Protein AF-A0A535IXF1-F1 (afdb_monomer)

Solvent-accessible surface area (backbone atoms only — not comparable to full-atom values): 3338 Å² total; per-residue (Å²): 123,55,60,70,57,51,40,50,49,46,15,63,75,72,66,43,95,38,69,66,54,20,47,53,53,49,43,56,50,35,25,57,45,20,60,66,45,66,76,68,50,34,60,58,53,28,73,77,45,35,71,84,59,20,51,29,24,70,64,37,121

Secondary structure (DSSP, 8-state):
--HHHHHHHHHHHHT-SSHHHHHHHHHHHHHHHHHH--TTHHHHHHTTS-HHHHHHHHS--

pLDDT: mean 93.44, std 7.9, range [55.41, 98.69]

Foldseek 3Di:
DAPVVQLVVQCVVVVPPDSVVSVVVLLVVLLVVLQVDDDCVLVVVLVVDHVVSSVSSVPND

Mean predicted aligned error: 2.88 Å

Structure (mmCIF, N/CA/C/O backbone):
data_AF-A0A535IXF1-F1
#
_entry.id   AF-A0A535IXF1-F1
#
loop_
_atom_site.group_PDB
_atom_site.id
_atom_site.type_symbol
_atom_site.label_atom_id
_atom_site.label_alt_id
_atom_site.label_comp_id
_atom_site.label_asym_id
_atom_site.label_entity_id
_atom_site.label_seq_id
_atom_site.pdbx_PDB_ins_code
_atom_site.Cartn_x
_atom_site.Cartn_y
_atom_site.Cartn_z
_atom_site.occupancy
_atom_site.B_iso_or_equiv
_atom_site.auth_seq_id
_atom_site.auth_comp_id
_atom_site.auth_asym_id
_atom_site.auth_atom_id
_atom_site.pdbx_PDB_model_num
ATOM 1 N N . MET A 1 1 ? 8.173 4.388 8.455 1.00 88.81 1 MET A N 1
ATOM 2 C CA . MET A 1 1 ? 8.765 3.809 7.225 1.00 88.81 1 MET A CA 1
ATOM 3 C C . MET A 1 1 ? 8.551 4.787 6.080 1.00 88.81 1 MET A C 1
ATOM 5 O O . MET A 1 1 ? 7.546 5.486 6.107 1.00 88.81 1 MET A O 1
ATOM 9 N N . LYS A 1 2 ? 9.475 4.884 5.118 1.00 95.38 2 LYS A N 1
ATOM 10 C CA . LYS A 1 2 ? 9.316 5.764 3.940 1.00 95.38 2 LYS A CA 1
ATOM 11 C C . LYS A 1 2 ? 8.580 5.046 2.802 1.00 95.38 2 LYS A C 1
ATOM 13 O O . LYS A 1 2 ? 8.632 3.820 2.731 1.00 95.38 2 LYS A O 1
ATOM 18 N N . TYR A 1 3 ? 7.960 5.799 1.891 1.00 97.12 3 TYR A N 1
ATOM 19 C CA . TYR A 1 3 ? 7.278 5.256 0.706 1.00 97.12 3 TYR A CA 1
ATOM 20 C C . TYR A 1 3 ? 8.163 4.284 -0.088 1.00 97.12 3 TYR A C 1
ATOM 22 O O . TYR A 1 3 ? 7.790 3.136 -0.323 1.00 97.12 3 TYR A O 1
ATOM 30 N N . ASP A 1 4 ? 9.383 4.710 -0.428 1.00 97.44 4 ASP A N 1
ATOM 31 C CA . ASP A 1 4 ? 10.301 3.901 -1.233 1.00 97.44 4 ASP A CA 1
ATOM 32 C C . ASP A 1 4 ? 10.688 2.587 -0.563 1.00 97.44 4 ASP A C 1
ATOM 34 O O . ASP A 1 4 ? 10.840 1.570 -1.242 1.00 97.44 4 ASP A O 1
ATOM 38 N N . GLU A 1 5 ? 10.829 2.609 0.760 1.00 97.81 5 GLU A N 1
ATOM 39 C CA . GLU A 1 5 ? 11.168 1.445 1.569 1.00 97.81 5 GLU A CA 1
ATOM 40 C C . GLU A 1 5 ? 10.004 0.449 1.593 1.00 97.81 5 GLU A C 1
ATOM 42 O O . GLU A 1 5 ? 10.220 -0.742 1.379 1.00 97.81 5 GLU A O 1
ATOM 47 N N . PHE A 1 6 ? 8.770 0.936 1.762 1.00 97.75 6 PHE A N 1
ATOM 48 C CA . PHE A 1 6 ? 7.571 0.101 1.701 1.00 97.75 6 PHE A CA 1
ATOM 49 C C . PHE A 1 6 ? 7.440 -0.588 0.340 1.00 97.75 6 PHE A C 1
ATOM 51 O O . PHE A 1 6 ? 7.334 -1.812 0.280 1.00 97.75 6 PHE A O 1
ATOM 58 N N . ILE A 1 7 ? 7.525 0.172 -0.756 1.00 98.38 7 ILE A N 1
ATOM 59 C CA . ILE A 1 7 ? 7.408 -0.378 -2.115 1.00 98.38 7 ILE A CA 1
ATOM 60 C C . ILE A 1 7 ? 8.528 -1.381 -2.405 1.00 98.38 7 ILE A C 1
ATOM 62 O O . ILE A 1 7 ? 8.270 -2.436 -2.983 1.00 98.38 7 ILE A O 1
ATOM 66 N N . SER A 1 8 ? 9.755 -1.102 -1.955 1.00 98.25 8 SER A N 1
ATOM 67 C CA . SER A 1 8 ? 10.878 -2.038 -2.102 1.00 98.25 8 SER A CA 1
ATOM 68 C C . SER A 1 8 ? 10.634 -3.338 -1.331 1.00 98.25 8 SER A C 1
ATOM 70 O O . SER A 1 8 ? 10.897 -4.424 -1.851 1.00 98.25 8 SER A O 1
ATOM 72 N N . GLN A 1 9 ? 10.082 -3.255 -0.115 1.00 98.25 9 GLN A N 1
ATOM 73 C CA . GLN A 1 9 ? 9.712 -4.435 0.669 1.00 98.25 9 GLN A CA 1
ATOM 74 C C . GLN A 1 9 ? 8.584 -5.234 0.012 1.00 98.25 9 GLN A C 1
ATOM 76 O O . GLN A 1 9 ? 8.675 -6.461 -0.038 1.00 98.25 9 GLN A O 1
ATOM 81 N N . VAL A 1 10 ? 7.553 -4.572 -0.520 1.00 98.25 10 VAL A N 1
ATOM 82 C CA . VAL A 1 10 ? 6.465 -5.237 -1.254 1.00 98.25 10 VAL A CA 1
ATOM 83 C C . VAL A 1 10 ? 7.014 -5.946 -2.487 1.00 98.25 10 VAL A C 1
ATOM 85 O O . VAL A 1 10 ? 6.777 -7.142 -2.645 1.00 98.25 10 VAL A O 1
ATOM 88 N N . GLN A 1 11 ? 7.805 -5.253 -3.313 1.00 98.69 11 GLN A N 1
ATOM 89 C CA . GLN A 1 11 ? 8.412 -5.836 -4.509 1.00 98.69 11 GLN A CA 1
ATOM 90 C C . GLN A 1 11 ? 9.233 -7.083 -4.164 1.00 98.69 11 GLN A C 1
ATOM 92 O O . GLN A 1 11 ? 9.062 -8.129 -4.791 1.00 98.69 11 GLN A O 1
ATOM 97 N N . HIS A 1 12 ? 10.095 -6.983 -3.148 1.00 98.56 12 HIS A N 1
ATOM 98 C CA . HIS A 1 12 ? 10.966 -8.078 -2.737 1.00 98.56 12 HIS A CA 1
ATOM 99 C C . HIS A 1 12 ? 10.174 -9.277 -2.199 1.00 98.56 12 HIS A C 1
ATOM 101 O O . HIS A 1 12 ? 10.412 -10.413 -2.610 1.00 98.56 12 HIS A O 1
ATOM 107 N N . ARG A 1 13 ? 9.201 -9.039 -1.311 1.00 98.25 13 ARG A N 1
ATOM 108 C CA . ARG A 1 13 ? 8.419 -10.106 -0.665 1.00 98.25 13 ARG A CA 1
ATOM 109 C C . ARG A 1 13 ? 7.459 -10.798 -1.628 1.00 98.25 13 ARG A C 1
ATOM 111 O O . ARG A 1 13 ? 7.339 -12.018 -1.582 1.00 98.25 13 ARG A O 1
ATOM 118 N N . ALA A 1 14 ? 6.811 -10.038 -2.507 1.00 97.94 14 ALA A N 1
ATOM 119 C CA . ALA A 1 14 ? 5.891 -10.569 -3.509 1.00 97.94 14 ALA A CA 1
ATOM 120 C C . ALA A 1 14 ? 6.601 -11.048 -4.791 1.00 97.94 14 ALA A C 1
ATOM 122 O O . ALA A 1 14 ? 5.942 -11.568 -5.686 1.00 97.94 14 ALA A O 1
ATOM 123 N N . LYS A 1 15 ? 7.936 -10.907 -4.873 1.00 98.25 15 LYS A N 1
ATOM 124 C CA . LYS A 1 15 ? 8.769 -11.280 -6.032 1.00 98.25 15 LYS A CA 1
ATOM 125 C C . LYS A 1 15 ? 8.266 -10.665 -7.342 1.00 98.25 15 LYS A C 1
ATOM 127 O O . LYS A 1 15 ? 8.187 -11.335 -8.368 1.00 98.25 15 LYS A O 1
ATOM 132 N N . LEU A 1 16 ? 7.901 -9.386 -7.288 1.00 98.31 16 LEU A N 1
ATOM 133 C CA . LEU A 1 16 ? 7.353 -8.671 -8.436 1.00 98.31 16 LEU A CA 1
ATOM 134 C C . LEU A 1 16 ? 8.468 -8.203 -9.372 1.00 98.31 16 LEU A C 1
ATOM 136 O O . LEU A 1 16 ? 9.530 -7.750 -8.936 1.00 98.31 16 LEU A O 1
ATOM 140 N N . ASN A 1 17 ? 8.195 -8.296 -10.673 1.00 96.56 17 ASN A N 1
ATOM 141 C CA . ASN A 1 17 ? 9.177 -8.046 -11.728 1.00 96.56 17 ASN A CA 1
ATOM 142 C C . ASN A 1 17 ? 9.606 -6.578 -11.805 1.00 96.56 17 ASN A C 1
ATOM 144 O O . ASN A 1 17 ? 10.717 -6.282 -12.241 1.00 96.56 17 ASN A O 1
ATOM 148 N N . SER A 1 18 ? 8.742 -5.658 -11.377 1.00 98.25 18 SER A N 1
ATOM 149 C CA . SER A 1 18 ? 9.011 -4.229 -11.435 1.00 98.25 18 SER A CA 1
ATOM 150 C C . SER A 1 18 ? 8.541 -3.497 -10.183 1.00 98.25 18 SER A C 1
ATOM 152 O O . SER A 1 18 ? 7.656 -3.939 -9.445 1.00 98.25 18 SER A O 1
ATOM 154 N N . ARG A 1 19 ? 9.127 -2.318 -9.968 1.00 97.94 19 ARG A N 1
ATOM 155 C CA . ARG A 1 19 ? 8.671 -1.380 -8.943 1.00 97.94 19 ARG A CA 1
ATOM 156 C C . ARG A 1 19 ? 7.241 -0.908 -9.213 1.00 97.94 19 ARG A C 1
ATOM 158 O O . ARG A 1 19 ? 6.467 -0.744 -8.279 1.00 97.94 19 ARG A O 1
ATOM 165 N N . GLU A 1 20 ? 6.884 -0.717 -10.480 1.00 98.25 20 GLU A N 1
ATOM 166 C CA . GLU A 1 20 ? 5.531 -0.331 -10.887 1.00 98.25 20 GLU A CA 1
ATOM 167 C C . GLU A 1 20 ? 4.494 -1.396 -10.520 1.00 98.25 20 GLU A C 1
ATOM 169 O O . GLU A 1 20 ? 3.426 -1.050 -10.020 1.00 98.25 20 GLU A O 1
ATOM 174 N N . ASP A 1 21 ? 4.816 -2.683 -10.692 1.00 98.38 21 ASP A N 1
ATOM 175 C CA . ASP A 1 21 ? 3.955 -3.783 -10.238 1.00 98.38 21 ASP A CA 1
ATOM 176 C C . ASP A 1 21 ? 3.744 -3.737 -8.725 1.00 98.38 21 ASP A C 1
ATOM 178 O O . ASP A 1 21 ? 2.632 -3.951 -8.252 1.00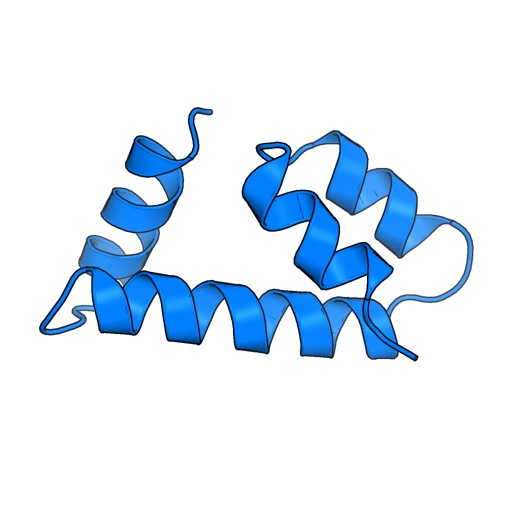 98.38 21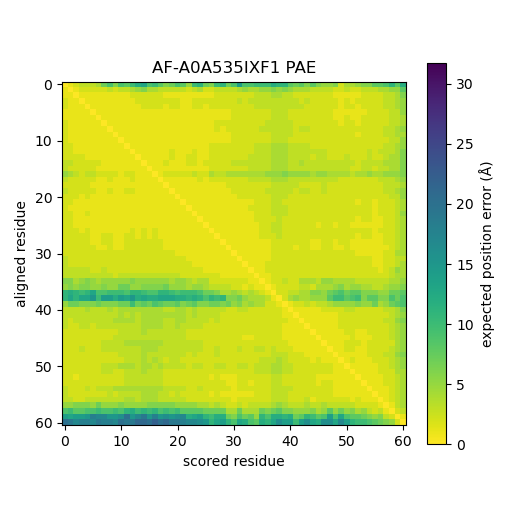 ASP A O 1
ATOM 182 N N . ALA A 1 22 ? 4.790 -3.419 -7.956 1.00 98.56 22 ALA A N 1
ATOM 183 C CA . ALA A 1 22 ? 4.688 -3.297 -6.505 1.00 98.56 22 ALA A CA 1
ATOM 184 C C . ALA A 1 22 ? 3.818 -2.112 -6.074 1.00 98.56 22 ALA A C 1
ATOM 186 O O . ALA A 1 22 ? 3.039 -2.245 -5.128 1.00 98.56 22 ALA A O 1
ATOM 187 N N . VAL A 1 23 ? 3.897 -0.982 -6.783 1.00 98.19 23 VAL A N 1
ATOM 188 C CA . VAL A 1 23 ? 2.994 0.157 -6.565 1.00 98.19 23 VAL A CA 1
ATOM 189 C C . VAL A 1 23 ? 1.553 -0.237 -6.881 1.00 98.19 23 VAL A C 1
ATOM 191 O O . VAL A 1 23 ? 0.695 -0.059 -6.022 1.00 98.19 23 VAL A O 1
ATOM 194 N N . ARG A 1 24 ? 1.298 -0.842 -8.050 1.00 98.06 24 ARG A N 1
ATOM 195 C CA . ARG A 1 24 ? -0.045 -1.293 -8.460 1.00 98.06 24 ARG A CA 1
ATOM 196 C C . ARG A 1 24 ? -0.646 -2.308 -7.488 1.00 98.06 24 ARG A C 1
ATOM 198 O O . ARG A 1 24 ? -1.810 -2.197 -7.119 1.00 98.06 24 ARG A O 1
ATOM 205 N N . ALA A 1 25 ? 0.143 -3.289 -7.053 1.00 98.25 25 ALA A N 1
ATOM 206 C CA . ALA A 1 25 ? -0.302 -4.286 -6.085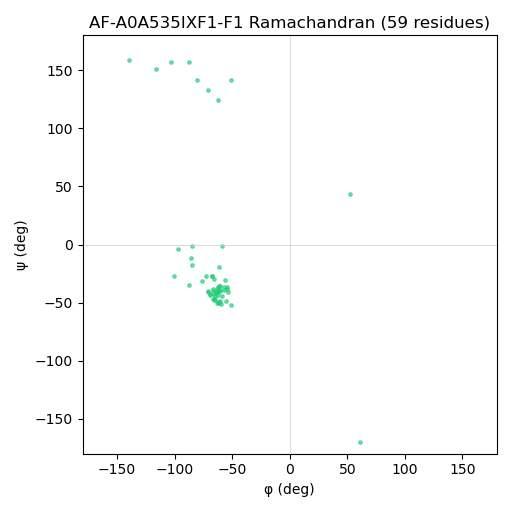 1.00 98.25 25 ALA A CA 1
ATOM 207 C C . ALA A 1 25 ? -0.629 -3.646 -4.727 1.00 98.25 25 ALA A C 1
ATOM 209 O O . ALA A 1 25 ? -1.636 -3.991 -4.107 1.00 98.25 25 ALA A O 1
ATOM 210 N N . SER A 1 26 ? 0.195 -2.693 -4.280 1.00 97.94 26 SER A N 1
ATOM 211 C CA . SER A 1 26 ? -0.027 -1.974 -3.022 1.00 97.94 26 SER A CA 1
ATOM 212 C C . SER A 1 26 ? -1.291 -1.120 -3.073 1.00 97.94 26 SER A C 1
ATOM 214 O O . SER A 1 26 ? -2.101 -1.206 -2.155 1.00 97.94 26 SER A O 1
ATOM 216 N N . SER A 1 27 ? -1.487 -0.338 -4.141 1.00 96.81 27 SER A N 1
ATOM 217 C CA . SER A 1 27 ? -2.664 0.525 -4.284 1.00 96.81 27 SER A CA 1
ATOM 218 C C . SER A 1 27 ? -3.951 -0.293 -4.336 1.00 96.81 27 SER A C 1
ATOM 220 O O . SER A 1 27 ? -4.844 -0.044 -3.537 1.00 96.81 27 SER A O 1
ATOM 222 N N . ALA A 1 28 ? -4.005 -1.336 -5.173 1.00 96.94 28 ALA A N 1
ATOM 223 C CA . ALA A 1 28 ? -5.187 -2.191 -5.296 1.00 96.94 28 ALA A CA 1
ATOM 224 C C . ALA A 1 28 ? -5.545 -2.885 -3.971 1.00 96.94 28 ALA A C 1
ATOM 226 O O . ALA A 1 28 ? -6.716 -3.002 -3.613 1.00 96.94 28 ALA A O 1
ATOM 227 N N . THR A 1 29 ? -4.531 -3.324 -3.217 1.00 96.44 29 THR A N 1
ATOM 228 C CA . THR A 1 29 ? -4.737 -3.941 -1.899 1.00 96.44 29 THR A CA 1
ATOM 229 C C . THR A 1 29 ? -5.291 -2.931 -0.898 1.00 96.44 29 THR A C 1
ATOM 231 O O . THR A 1 29 ? -6.241 -3.243 -0.187 1.00 96.44 29 THR A O 1
ATOM 234 N N . LEU A 1 30 ? -4.709 -1.732 -0.833 1.00 96.81 30 LEU A N 1
ATOM 235 C CA . LEU A 1 30 ? -5.134 -0.688 0.099 1.00 96.81 30 LEU A CA 1
ATOM 236 C C . LEU A 1 30 ? -6.534 -0.158 -0.232 1.00 96.81 30 LEU A C 1
ATOM 238 O O . LE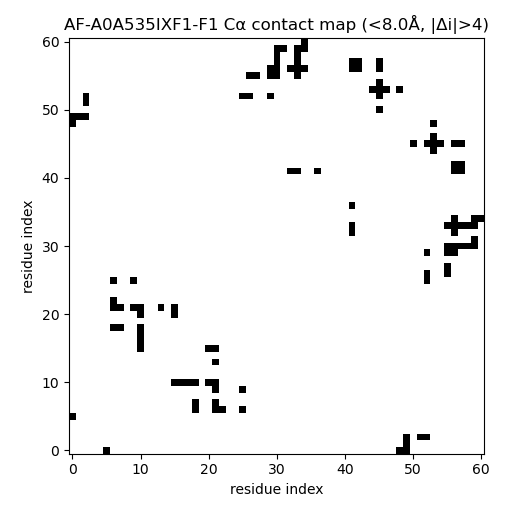U A 1 30 ? -7.323 0.006 0.689 1.00 96.81 30 LEU A O 1
ATOM 242 N N . GLU A 1 31 ? -6.876 0.018 -1.509 1.00 95.69 31 GLU A N 1
ATOM 243 C CA . GLU A 1 31 ? -8.241 0.369 -1.937 1.00 95.69 31 GLU A CA 1
ATOM 244 C C . GLU A 1 31 ? -9.243 -0.711 -1.507 1.00 95.69 31 GLU A C 1
ATOM 246 O O . GLU A 1 31 ? -10.215 -0.414 -0.819 1.00 95.69 31 GLU A O 1
ATOM 251 N N . THR A 1 32 ? -8.943 -1.988 -1.779 1.00 94.62 32 THR A N 1
ATOM 252 C CA . THR A 1 32 ? -9.807 -3.114 -1.370 1.00 94.62 32 THR A CA 1
ATOM 253 C C . THR A 1 32 ? -9.978 -3.198 0.153 1.00 9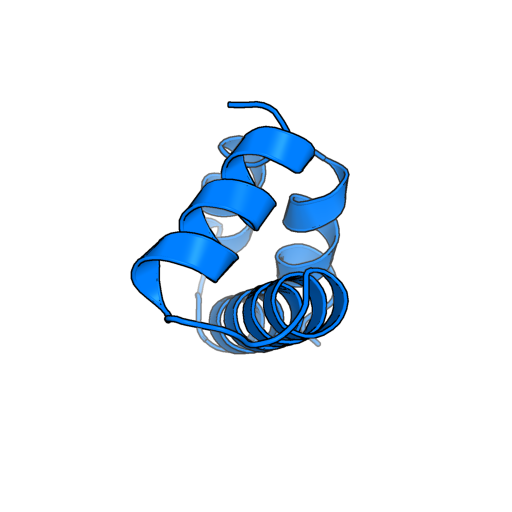4.62 32 THR A C 1
ATOM 255 O O . THR A 1 32 ? -11.036 -3.588 0.651 1.00 94.62 32 THR A O 1
ATOM 258 N N . LEU A 1 33 ? -8.933 -2.869 0.921 1.00 95.12 33 LEU A N 1
ATOM 259 C CA . LEU A 1 33 ? -9.027 -2.786 2.378 1.00 95.12 33 LEU A CA 1
ATOM 260 C C . LEU A 1 33 ? -9.891 -1.598 2.807 1.00 95.12 33 LEU A C 1
ATOM 262 O O . LEU A 1 33 ? -10.731 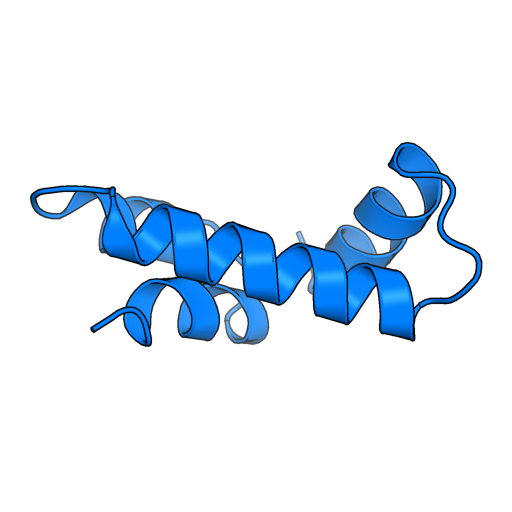-1.769 3.685 1.00 95.12 33 LEU A O 1
ATOM 266 N N . GLY A 1 34 ? -9.732 -0.434 2.176 1.00 93.75 34 GLY A N 1
ATOM 267 C CA . GLY A 1 34 ? -10.545 0.753 2.448 1.00 93.75 34 GLY A CA 1
ATOM 268 C C . GLY A 1 34 ? -12.043 0.502 2.258 1.00 93.75 34 GLY A C 1
ATOM 269 O O . GLY A 1 34 ? -12.832 0.920 3.096 1.00 93.75 34 GLY A O 1
ATOM 270 N N . GLU A 1 35 ? -12.429 -0.260 1.230 1.00 92.19 35 GLU A N 1
ATOM 271 C CA . GLU A 1 35 ? -13.834 -0.610 0.950 1.00 92.19 35 GLU A CA 1
ATOM 272 C C . GLU A 1 35 ? -14.448 -1.538 2.012 1.00 92.19 35 GLU A C 1
ATOM 274 O O . GLU A 1 35 ? -15.666 -1.575 2.193 1.00 92.19 35 GLU A O 1
ATOM 279 N N . ARG A 1 36 ? -13.619 -2.340 2.694 1.00 91.56 36 ARG A N 1
ATOM 280 C CA . ARG A 1 36 ? -14.081 -3.349 3.661 1.00 91.56 36 ARG A CA 1
ATOM 281 C C . ARG A 1 36 ? -13.960 -2.937 5.118 1.00 91.56 36 ARG A C 1
ATOM 283 O O . ARG A 1 36 ? -14.691 -3.489 5.941 1.00 91.56 36 ARG A O 1
ATOM 290 N N . LEU A 1 37 ? -13.023 -2.056 5.451 1.00 91.12 37 LEU A N 1
ATOM 291 C CA . LEU A 1 37 ? -12.826 -1.591 6.821 1.00 91.12 37 LEU A CA 1
ATOM 292 C C . LEU A 1 37 ? -13.993 -0.688 7.233 1.00 91.12 37 LEU A C 1
ATOM 294 O O . LEU A 1 37 ? -14.404 0.201 6.490 1.00 91.12 37 LEU A O 1
ATOM 298 N N . ALA A 1 38 ? -14.543 -0.932 8.421 1.00 79.25 38 ALA A N 1
ATOM 299 C CA . ALA A 1 38 ? -15.741 -0.258 8.907 1.00 79.25 38 ALA A CA 1
ATOM 300 C C . ALA A 1 38 ? -15.425 0.573 10.150 1.00 79.25 38 ALA A C 1
ATOM 302 O O . ALA A 1 38 ? -14.533 0.258 10.930 1.00 79.25 38 ALA A O 1
ATOM 303 N N . GLY A 1 39 ? -16.176 1.655 10.365 1.00 70.81 39 GLY A N 1
ATOM 304 C CA . GLY A 1 39 ? -15.805 2.613 11.408 1.00 70.81 39 GLY A CA 1
ATOM 305 C C . GLY A 1 39 ? -14.430 3.232 11.122 1.00 70.81 39 GLY A C 1
ATOM 306 O O . GLY A 1 39 ? -13.884 3.084 10.037 1.00 70.81 39 GLY A O 1
ATOM 307 N N . GLY A 1 40 ? -13.855 3.971 12.067 1.00 85.44 40 GLY A N 1
ATOM 308 C CA . GLY A 1 40 ? -12.604 4.718 11.859 1.00 85.44 40 GLY A CA 1
ATOM 309 C C . GLY A 1 40 ? -11.366 3.897 11.454 1.00 85.44 40 GLY A C 1
ATOM 310 O O . GLY A 1 40 ? -10.329 4.499 11.199 1.00 85.44 40 GLY A O 1
ATOM 311 N N . GLU A 1 41 ? -11.460 2.571 11.335 1.00 92.19 41 GLU A N 1
ATOM 312 C CA . GLU A 1 41 ? -10.353 1.645 11.072 1.00 92.19 41 GLU A CA 1
ATOM 313 C C . GLU A 1 41 ? -9.525 2.006 9.831 1.00 92.19 41 GLU A C 1
ATOM 315 O O . GLU A 1 41 ? -8.296 1.952 9.876 1.00 92.19 41 GLU A O 1
ATOM 320 N N . ALA A 1 42 ? -10.164 2.427 8.732 1.00 91.81 42 ALA A N 1
ATOM 321 C CA . ALA A 1 42 ? -9.443 2.854 7.529 1.00 91.8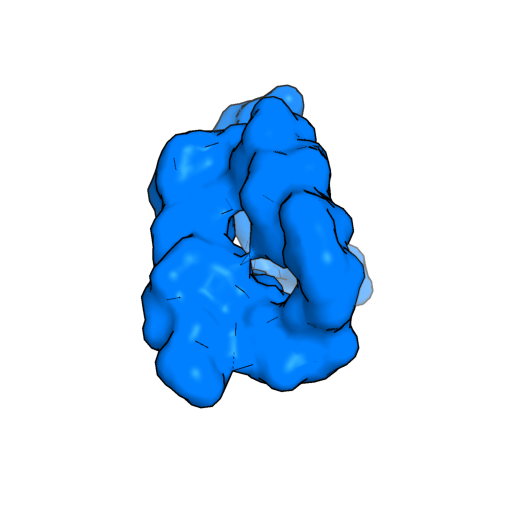1 42 ALA A CA 1
ATOM 322 C C . ALA A 1 42 ? -8.577 4.102 7.789 1.00 91.81 42 ALA A C 1
ATOM 324 O O . ALA A 1 42 ? -7.443 4.179 7.317 1.00 91.81 42 ALA A O 1
ATOM 325 N N . LYS A 1 43 ? -9.081 5.053 8.590 1.00 91.75 43 LYS A N 1
ATOM 326 C CA . LYS A 1 43 ? -8.346 6.266 8.989 1.00 91.75 43 LYS A CA 1
ATOM 327 C C . LYS A 1 43 ? -7.222 5.943 9.966 1.00 91.75 43 LYS A C 1
ATOM 329 O O . LYS A 1 43 ? -6.123 6.481 9.838 1.00 91.75 43 LYS A O 1
ATOM 334 N N . ASP A 1 44 ? -7.479 5.042 10.908 1.00 94.00 44 ASP A N 1
ATOM 335 C CA . ASP A 1 44 ? -6.472 4.589 11.864 1.00 94.00 44 ASP A CA 1
ATOM 336 C C . ASP A 1 44 ? -5.321 3.888 11.137 1.00 94.00 44 ASP A C 1
ATOM 338 O O . ASP A 1 44 ? -4.155 4.199 11.386 1.00 94.00 44 ASP A O 1
ATOM 342 N N . LEU A 1 45 ? -5.622 3.022 10.165 1.00 93.62 45 LEU A N 1
ATOM 343 C CA . LEU A 1 45 ? -4.605 2.385 9.330 1.00 93.62 45 LEU A CA 1
ATOM 344 C C . LEU A 1 45 ? -3.855 3.404 8.461 1.00 93.62 45 LEU A C 1
ATOM 346 O O . LEU A 1 45 ? -2.624 3.367 8.404 1.00 93.62 45 LEU A O 1
ATOM 350 N N . ALA A 1 46 ? -4.568 4.340 7.830 1.00 94.06 46 ALA A N 1
ATOM 351 C CA . ALA A 1 46 ? -3.970 5.403 7.024 1.00 94.06 46 ALA A CA 1
ATOM 352 C C . ALA A 1 46 ? -2.964 6.244 7.830 1.00 94.06 46 ALA A C 1
ATOM 354 O O . ALA A 1 46 ? -1.899 6.584 7.312 1.00 94.06 46 ALA A O 1
ATOM 355 N N . SER A 1 47 ? -3.230 6.489 9.120 1.00 94.56 47 SER A N 1
ATOM 356 C CA . SER A 1 47 ? -2.333 7.239 10.016 1.00 94.56 47 SER A CA 1
ATOM 357 C C . SER A 1 47 ? -0.953 6.595 10.226 1.00 94.56 47 SER A C 1
ATOM 359 O O . SER A 1 47 ? -0.013 7.270 10.644 1.00 94.56 47 SER A O 1
ATOM 361 N N . GLN A 1 48 ? -0.821 5.295 9.942 1.00 94.12 48 GLN A N 1
ATOM 362 C CA . GLN A 1 48 ? 0.415 4.527 10.119 1.00 94.12 48 GLN A CA 1
ATOM 363 C C . GLN A 1 48 ? 1.227 4.388 8.821 1.00 94.12 48 GLN A C 1
ATOM 365 O O . GLN A 1 48 ? 2.322 3.813 8.830 1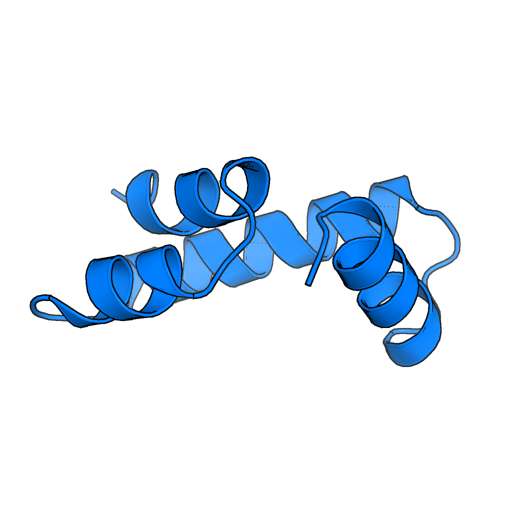.00 94.12 48 GLN A O 1
ATOM 370 N N . LEU A 1 49 ? 0.706 4.887 7.696 1.00 95.56 49 LEU A N 1
ATOM 371 C CA . LEU A 1 49 ? 1.314 4.743 6.377 1.00 95.56 49 LEU A CA 1
ATOM 372 C C . LEU A 1 49 ? 2.012 6.029 5.911 1.00 95.56 49 LEU A C 1
ATOM 374 O O . LEU A 1 49 ? 1.673 7.130 6.344 1.00 95.56 49 LEU A O 1
ATOM 378 N N . PRO A 1 50 ? 2.980 5.914 4.981 1.00 96.12 50 PRO A N 1
ATOM 379 C CA . PRO A 1 50 ? 3.407 7.045 4.166 1.00 96.12 50 PRO A CA 1
ATOM 380 C C . PRO A 1 50 ? 2.203 7.739 3.518 1.00 96.12 50 PRO A C 1
ATOM 382 O O . PRO A 1 50 ? 1.276 7.066 3.060 1.00 96.12 50 PRO A O 1
ATOM 385 N N . GLN A 1 51 ? 2.242 9.071 3.452 1.00 93.81 51 GLN A N 1
ATOM 386 C CA . GLN A 1 51 ? 1.115 9.895 3.009 1.00 93.81 51 GLN A CA 1
ATOM 387 C C . GLN A 1 51 ? 0.598 9.488 1.622 1.00 93.81 51 GLN A C 1
ATOM 389 O O . GLN A 1 51 ? -0.606 9.450 1.396 1.00 93.81 51 GLN A O 1
ATOM 394 N N . GLU A 1 52 ? 1.489 9.122 0.705 1.00 95.06 52 GLU A N 1
ATOM 395 C CA . GLU A 1 52 ? 1.140 8.707 -0.654 1.00 95.06 52 GLU A CA 1
ATOM 396 C C . GLU A 1 52 ? 0.339 7.399 -0.689 1.00 95.06 52 GLU A C 1
ATOM 398 O O . GLU A 1 52 ? -0.466 7.200 -1.595 1.00 95.06 52 GLU A O 1
ATOM 403 N N . LEU A 1 53 ? 0.550 6.509 0.288 1.00 95.75 53 LEU A N 1
ATOM 404 C CA . LEU A 1 53 ? -0.161 5.233 0.397 1.00 95.75 53 LEU A CA 1
ATOM 405 C C . LEU A 1 53 ? -1.473 5.369 1.169 1.00 95.75 53 LEU A C 1
ATOM 407 O O . LEU A 1 53 ? -2.448 4.703 0.828 1.00 95.75 53 LEU A O 1
ATOM 411 N N . ALA A 1 54 ? -1.504 6.247 2.173 1.00 94.69 54 ALA A N 1
ATOM 412 C CA . ALA A 1 54 ? -2.700 6.554 2.953 1.00 94.69 54 ALA A CA 1
ATOM 413 C C . ALA A 1 54 ? -3.880 6.978 2.058 1.00 94.69 54 ALA A C 1
ATOM 415 O O . ALA A 1 54 ? -5.010 6.553 2.284 1.00 94.69 54 ALA A O 1
ATOM 416 N N . LEU A 1 55 ? -3.602 7.716 0.976 1.00 93.50 55 LEU A N 1
ATOM 417 C CA . LEU A 1 55 ? -4.613 8.151 0.006 1.00 93.50 55 LEU A CA 1
ATOM 418 C C . LEU A 1 55 ? -5.409 6.993 -0.614 1.00 93.50 55 LEU A C 1
ATOM 420 O O . LEU A 1 55 ? -6.567 7.188 -0.965 1.00 93.50 55 LEU A O 1
ATOM 424 N N . TYR A 1 56 ? -4.823 5.803 -0.764 1.00 94.50 56 TYR A N 1
ATOM 425 C CA . TYR A 1 56 ? -5.526 4.652 -1.343 1.00 94.50 56 TYR A CA 1
ATOM 426 C C . TYR A 1 56 ? -6.575 4.063 -0.390 1.00 94.50 56 TYR A C 1
ATOM 428 O O . TYR A 1 56 ? -7.576 3.533 -0.855 1.00 94.50 56 TYR A O 1
ATOM 436 N N . LEU A 1 57 ? -6.398 4.208 0.929 1.00 92.00 57 LEU A N 1
ATOM 437 C CA . LEU A 1 57 ? -7.408 3.810 1.921 1.00 92.00 57 LEU A CA 1
ATOM 438 C C . LEU A 1 57 ? -8.571 4.804 1.991 1.00 92.00 57 LEU A C 1
ATOM 440 O O . LEU A 1 57 ? -9.696 4.413 2.274 1.00 92.00 57 LEU A O 1
ATOM 444 N N . GLU A 1 58 ? -8.302 6.087 1.739 1.00 85.56 58 GLU A N 1
ATOM 445 C CA . GLU A 1 58 ? -9.300 7.165 1.812 1.00 85.56 58 GLU A CA 1
ATOM 446 C C . GLU A 1 58 ? -10.117 7.332 0.523 1.00 85.56 58 GLU A C 1
ATOM 448 O O . GLU A 1 58 ? -11.164 7.977 0.533 1.00 85.56 58 GLU A O 1
ATOM 453 N N . ARG A 1 59 ? -9.627 6.784 -0.595 1.00 80.94 59 ARG A N 1
ATOM 454 C CA . ARG A 1 59 ? -10.279 6.838 -1.914 1.00 80.94 59 ARG A CA 1
ATOM 455 C C . ARG A 1 59 ? -11.304 5.732 -2.150 1.00 80.94 59 ARG A C 1
ATOM 457 O O . ARG A 1 59 ? -12.037 5.820 -3.129 1.00 80.94 59 ARG A O 1
ATOM 464 N N . ALA A 1 60 ? -11.342 4.717 -1.293 1.00 66.56 60 ALA A N 1
ATOM 465 C CA . ALA A 1 60 ? -12.358 3.677 -1.348 1.00 66.56 60 ALA A CA 1
ATOM 466 C C . ALA A 1 60 ? -13.753 4.291 -1.115 1.00 66.56 60 ALA A C 1
ATOM 468 O O . ALA A 1 60 ? -13.955 5.008 -0.133 1.00 66.56 60 ALA A O 1
ATOM 469 N N . HIS A 1 61 ? -14.672 4.062 -2.058 1.00 55.41 61 HIS A N 1
ATOM 470 C CA . HIS A 1 61 ? -16.011 4.66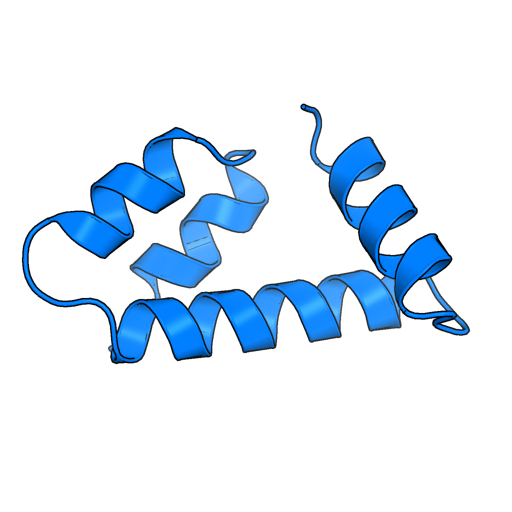2 -2.110 1.00 55.41 61 HIS A CA 1
ATOM 471 C C . HIS A 1 61 ? -17.086 3.771 -1.489 1.00 55.41 61 HIS A C 1
ATOM 473 O O . HIS A 1 61 ? -17.099 2.561 -1.806 1.00 55.41 61 HIS A O 1
#

Radius of gyration: 11.54 Å; Cα contacts (8 Å, |Δi|>4): 62; chains: 1; bounding box: 27×21×24 Å

Nearest PDB structures (foldseek):
  2ysk-assembly1_A-2  TM=8.783E-01  e=4.540E-01  Thermus thermophilus HB8

Sequence (61 aa):
MKYDEFISQVQHRAKLNSREDAVRASSATLETLGERLAGGEAKDLASQLPQELALYLERAH